Protein AF-A0A132I1R7-F1 (afdb_monomer)

Solvent-accessible surface area (backbone atoms only — not comparable to full-atom values): 4902 Å² total; per-residue (Å²): 135,87,86,71,70,81,77,65,45,77,43,80,46,72,37,52,70,66,58,47,49,54,43,46,53,53,6,57,75,69,74,46,53,55,57,58,38,51,50,52,52,53,55,48,54,53,50,54,55,32,51,78,69,75,40,84,76,60,71,76,70,60,52,58,58,76,44,44,46,60,47,82,45,82,52,81,72,74,86,123

Foldseek 3Di:
DDPPPPQQAEDEDEDEPVRVVVLVVQCVVVVHDSLVSVLVVVLVVVCVVCVVVVHHDDPVVSCNSVSYDYDYDYPPPPPD

Radius of gyration: 15.5 Å; Cα contacts (8 Å, |Δi|>4): 66; chains: 1; bounding box: 30×40×45 Å

Sequence (80 aa):
MNDKHPKKKKMSISLSEQEREMLSLYAAEMGVSRPVALRRIVKRQLNDYMHNKGTAIPPNQLDIFDSVQIDIFNNTSKTT

Structure (mmCIF, N/CA/C/O backbone):
data_AF-A0A132I1R7-F1
#
_entry.id   AF-A0A132I1R7-F1
#
loop_
_atom_site.group_PDB
_atom_site.id
_atom_site.type_symbol
_atom_site.label_atom_id
_atom_site.label_alt_id
_atom_site.label_comp_id
_atom_site.label_asym_id
_atom_site.label_entity_id
_atom_site.label_seq_id
_atom_site.pdbx_PDB_ins_code
_atom_site.Cartn_x
_atom_site.Cartn_y
_atom_site.Cartn_z
_atom_site.occupancy
_atom_site.B_iso_or_equiv
_atom_site.auth_seq_id
_atom_site.auth_comp_id
_atom_site.auth_asym_id
_atom_site.auth_atom_id
_atom_site.pdbx_PDB_model_num
ATOM 1 N N . MET A 1 1 ? -2.335 -33.381 -15.603 1.00 38.03 1 MET A N 1
ATOM 2 C CA . MET A 1 1 ? -2.209 -31.921 -15.797 1.00 38.03 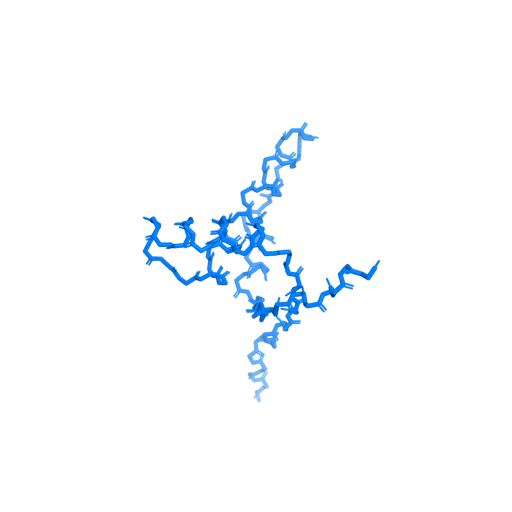1 MET A CA 1
ATOM 3 C C . MET A 1 1 ? -2.129 -31.303 -14.408 1.00 38.03 1 MET A C 1
ATOM 5 O O . MET A 1 1 ? -3.014 -31.561 -13.608 1.00 38.03 1 MET A O 1
ATOM 9 N N . ASN A 1 2 ? -1.006 -30.670 -14.056 1.00 41.00 2 ASN A N 1
ATOM 10 C CA . ASN A 1 2 ? -0.770 -30.103 -12.721 1.00 41.00 2 ASN A CA 1
ATOM 11 C C . ASN A 1 2 ? -1.069 -28.600 -12.770 1.00 41.00 2 ASN A C 1
ATOM 13 O O . ASN A 1 2 ? -0.152 -27.797 -12.940 1.00 41.00 2 ASN A O 1
ATOM 17 N N . ASP A 1 3 ? -2.334 -28.224 -12.606 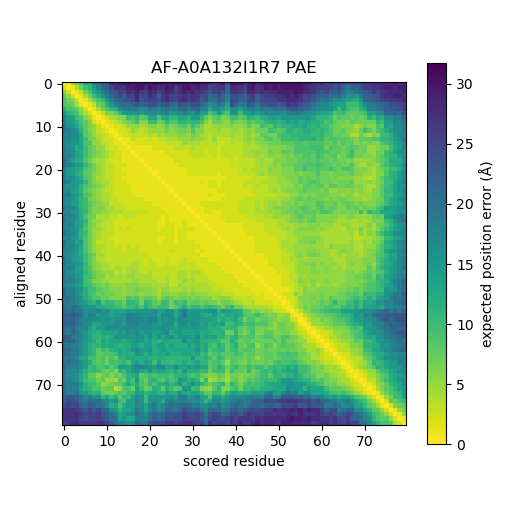1.00 44.47 3 ASP A N 1
ATOM 18 C CA . ASP A 1 3 ? -2.745 -26.834 -12.389 1.00 44.47 3 ASP A CA 1
ATOM 19 C C . ASP A 1 3 ? -2.359 -26.401 -10.969 1.00 44.47 3 ASP A C 1
ATOM 21 O O . ASP A 1 3 ? -3.169 -26.288 -10.049 1.00 44.47 3 ASP A O 1
ATOM 25 N N . LYS A 1 4 ? -1.054 -26.204 -10.753 1.00 49.91 4 LYS A N 1
ATOM 26 C CA . LYS A 1 4 ? -0.543 -25.551 -9.549 1.00 49.91 4 LYS A CA 1
ATOM 27 C C . LYS A 1 4 ? -0.845 -24.063 -9.684 1.00 49.91 4 LYS A C 1
ATOM 29 O O . LYS A 1 4 ? -0.028 -23.316 -10.217 1.00 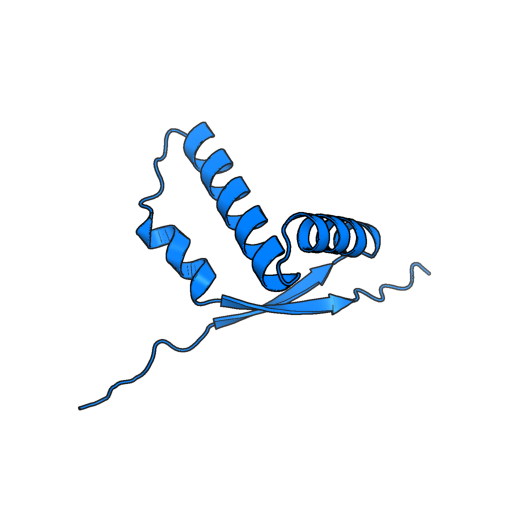49.91 4 LYS A O 1
ATOM 34 N N . HIS A 1 5 ? -2.011 -23.643 -9.191 1.00 51.41 5 HIS A N 1
ATOM 35 C CA . HIS A 1 5 ? -2.304 -22.233 -8.941 1.00 51.41 5 HIS A CA 1
ATOM 36 C C . HIS A 1 5 ? -1.076 -21.548 -8.314 1.00 51.41 5 HIS A C 1
ATOM 38 O O . HIS A 1 5 ? -0.454 -22.137 -7.417 1.00 51.41 5 HIS A O 1
ATOM 44 N N . PRO A 1 6 ? -0.699 -20.337 -8.767 1.00 52.34 6 PRO A N 1
ATOM 45 C CA . PRO A 1 6 ? 0.463 -19.643 -8.232 1.00 52.34 6 PRO A CA 1
ATOM 46 C C . PRO A 1 6 ? 0.307 -19.526 -6.714 1.00 52.34 6 PRO A C 1
ATOM 48 O O . PRO A 1 6 ? -0.671 -18.967 -6.212 1.00 52.34 6 PRO A O 1
ATOM 51 N N . LYS A 1 7 ? 1.240 -20.135 -5.970 1.00 61.59 7 LYS A N 1
ATOM 52 C CA . LYS A 1 7 ? 1.218 -20.140 -4.505 1.00 61.59 7 LYS A CA 1
ATOM 53 C C . LYS A 1 7 ? 1.277 -18.688 -4.036 1.00 61.59 7 LYS A C 1
ATOM 55 O O . LYS A 1 7 ? 2.303 -18.037 -4.216 1.00 61.59 7 LYS A O 1
ATOM 60 N N . LYS A 1 8 ? 0.189 -18.187 -3.441 1.00 62.03 8 LYS A N 1
ATOM 61 C CA . LYS A 1 8 ? 0.156 -16.851 -2.829 1.00 62.03 8 LYS A CA 1
ATOM 62 C C . LYS A 1 8 ? 1.293 -16.757 -1.814 1.00 62.03 8 LYS A C 1
ATOM 64 O O . LYS A 1 8 ? 1.350 -17.551 -0.872 1.00 62.03 8 LYS A O 1
ATOM 69 N N . LYS A 1 9 ? 2.216 -15.819 -2.021 1.00 69.06 9 LYS A N 1
ATOM 70 C CA . LYS A 1 9 ? 3.342 -15.606 -1.109 1.00 69.06 9 LYS A CA 1
ATOM 71 C C . LYS A 1 9 ? 2.812 -14.811 0.081 1.00 69.06 9 LYS A C 1
ATOM 73 O O . LYS A 1 9 ? 2.307 -13.707 -0.098 1.00 69.06 9 LYS A O 1
ATOM 78 N N . LYS A 1 10 ? 2.856 -15.385 1.283 1.00 70.38 10 LYS A N 1
ATOM 79 C CA . LYS A 1 10 ? 2.457 -14.672 2.503 1.00 70.38 10 LYS A CA 1
ATOM 80 C C . LYS A 1 10 ? 3.611 -13.803 2.985 1.00 70.38 10 LYS A C 1
ATOM 82 O O . LYS A 1 10 ? 4.747 -14.271 3.035 1.00 70.38 10 LYS A O 1
ATOM 87 N N . MET A 1 11 ? 3.313 -12.557 3.323 1.00 74.94 11 MET A N 1
ATOM 88 C CA . MET A 1 11 ? 4.257 -11.612 3.901 1.00 74.94 11 MET A CA 1
ATOM 89 C C . MET A 1 11 ? 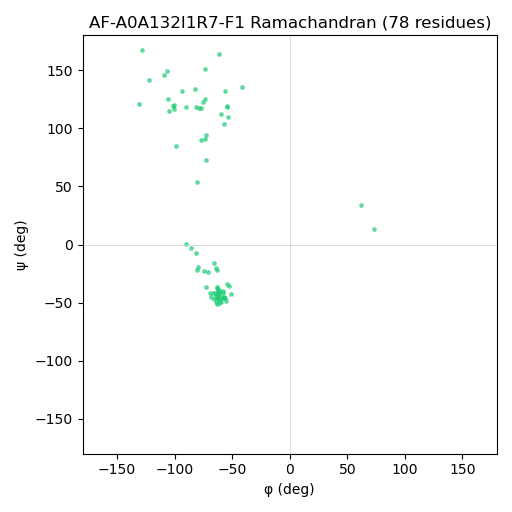3.612 -10.970 5.123 1.00 74.94 11 MET A C 1
ATOM 91 O O . MET A 1 11 ? 2.555 -10.351 5.022 1.00 74.94 11 MET A O 1
ATOM 95 N N . SER A 1 12 ? 4.254 -11.126 6.274 1.00 76.25 12 SER A N 1
ATOM 96 C CA . SER A 1 12 ? 3.843 -10.454 7.501 1.00 76.25 12 SER A CA 1
ATOM 97 C C . SER A 1 12 ? 4.623 -9.159 7.632 1.00 76.25 12 SER A C 1
ATOM 99 O O . SER A 1 12 ? 5.845 -9.173 7.471 1.00 76.25 12 SER A O 1
ATOM 101 N N . ILE A 1 13 ? 3.937 -8.057 7.927 1.00 79.25 13 ILE A N 1
ATOM 102 C CA . ILE A 1 13 ? 4.598 -6.792 8.243 1.00 79.25 13 ILE A CA 1
ATOM 103 C C . ILE A 1 13 ? 4.179 -6.303 9.627 1.00 79.25 13 ILE A C 1
ATOM 105 O O . ILE A 1 13 ? 3.015 -6.431 10.017 1.00 79.25 13 ILE A O 1
ATOM 109 N N . SER A 1 14 ? 5.136 -5.732 10.348 1.00 80.75 14 SER A N 1
ATOM 110 C CA . SER A 1 14 ? 4.898 -5.053 11.617 1.00 80.75 14 SER A CA 1
ATOM 111 C C . SER A 1 14 ? 5.011 -3.557 11.381 1.00 80.75 14 SER A C 1
ATOM 113 O O . SER A 1 14 ? 6.027 -3.096 10.869 1.00 80.75 14 SER A O 1
ATOM 115 N N . LEU A 1 15 ? 3.968 -2.818 11.744 1.00 80.81 15 LEU A N 1
ATOM 116 C CA . LEU A 1 15 ? 3.941 -1.358 11.672 1.00 80.81 15 LEU A CA 1
ATOM 117 C C . LEU A 1 15 ? 3.978 -0.773 13.081 1.00 80.81 15 LEU A C 1
ATOM 119 O O . LEU A 1 15 ? 3.396 -1.347 14.009 1.00 80.81 15 LEU A O 1
ATOM 123 N N . SER A 1 16 ? 4.625 0.380 13.229 1.00 87.12 16 SER A N 1
ATOM 124 C CA . SER A 1 16 ? 4.411 1.249 14.386 1.00 87.12 16 SER A CA 1
ATOM 125 C C . SER A 1 16 ? 2.955 1.723 14.446 1.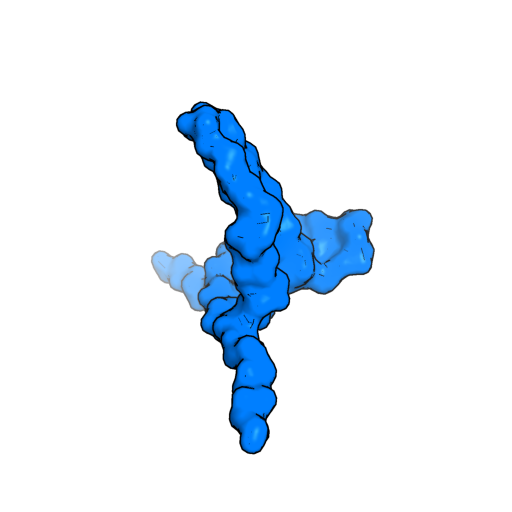00 87.12 16 SER A C 1
ATOM 127 O O . SER A 1 16 ? 2.203 1.644 13.469 1.00 87.12 16 SER A O 1
ATOM 129 N N . GLU A 1 17 ? 2.540 2.232 15.605 1.00 84.81 17 GLU A N 1
ATOM 130 C CA . GLU A 1 17 ? 1.189 2.766 15.784 1.00 84.81 17 GLU A CA 1
ATOM 131 C C . GLU A 1 17 ? 0.890 3.910 14.808 1.00 84.81 17 GLU A C 1
ATOM 133 O O . GLU A 1 17 ? -0.134 3.876 14.124 1.00 84.81 17 GLU A O 1
ATOM 138 N N . GLN A 1 18 ? 1.832 4.842 14.651 1.00 87.62 18 GLN A N 1
ATOM 139 C CA . GLN A 1 18 ? 1.706 5.968 13.730 1.00 87.62 18 GLN A CA 1
ATOM 140 C C . GLN A 1 18 ? 1.582 5.509 12.268 1.00 87.62 18 GLN A C 1
ATOM 142 O O . GLN A 1 18 ? 0.699 5.967 11.543 1.00 87.62 18 GLN A O 1
ATOM 147 N N . GLU A 1 19 ? 2.422 4.572 11.813 1.00 87.38 19 GLU A N 1
ATOM 148 C CA . GLU A 1 19 ? 2.337 4.034 10.445 1.00 87.38 19 GLU A CA 1
ATOM 149 C C . GLU A 1 19 ? 1.010 3.309 10.202 1.00 87.38 19 GLU A C 1
ATOM 151 O O . GLU A 1 19 ? 0.420 3.414 9.123 1.00 87.38 19 GLU A O 1
ATOM 156 N N . ARG A 1 20 ? 0.509 2.593 11.213 1.00 87.38 20 ARG A N 1
ATOM 157 C CA . ARG A 1 20 ? -0.788 1.919 11.153 1.00 87.38 20 ARG A CA 1
ATOM 158 C C . ARG A 1 20 ? -1.934 2.921 11.043 1.00 87.38 20 ARG A C 1
ATOM 160 O O . ARG A 1 20 ? -2.870 2.666 10.282 1.00 87.38 20 ARG A O 1
ATOM 167 N N . GLU A 1 21 ? -1.895 4.020 11.789 1.00 90.12 21 GLU A N 1
ATOM 168 C CA . GLU A 1 21 ? -2.901 5.083 11.711 1.00 90.12 21 GLU A CA 1
ATOM 169 C C . GLU A 1 21 ? -2.893 5.759 10.344 1.00 90.12 21 GLU A C 1
ATOM 171 O O . GLU A 1 21 ? -3.936 5.811 9.692 1.00 90.12 21 GLU A O 1
ATOM 176 N N . MET A 1 22 ? -1.718 6.159 9.848 1.00 92.38 22 MET A N 1
ATOM 177 C CA . MET A 1 22 ? -1.582 6.734 8.505 1.00 92.38 22 MET A CA 1
ATOM 178 C C . MET A 1 22 ? -2.109 5.784 7.424 1.00 92.38 22 MET A C 1
ATOM 180 O O . MET A 1 22 ? -2.874 6.194 6.551 1.00 92.38 22 MET A O 1
ATOM 184 N N . LEU A 1 23 ? -1.762 4.493 7.504 1.00 92.06 23 LEU A N 1
ATOM 185 C CA . LEU A 1 23 ? -2.277 3.489 6.575 1.00 92.06 23 LEU A CA 1
ATOM 186 C C . LEU A 1 23 ? -3.799 3.334 6.680 1.00 92.06 23 LEU A C 1
ATOM 188 O O . LEU A 1 23 ? -4.460 3.096 5.671 1.00 92.06 23 LEU A O 1
ATOM 192 N N . SER A 1 24 ? -4.359 3.446 7.885 1.00 91.50 24 SER A N 1
ATOM 193 C CA . SER A 1 24 ? -5.802 3.334 8.113 1.00 91.50 24 SER A CA 1
ATOM 194 C C . SER A 1 24 ? -6.556 4.530 7.530 1.00 91.50 24 SER A C 1
ATOM 196 O O . SER A 1 24 ? -7.573 4.322 6.874 1.00 91.50 24 SER A O 1
ATOM 198 N N . LEU A 1 25 ? -6.028 5.748 7.692 1.00 94.25 25 LEU A N 1
ATOM 199 C CA . LEU A 1 25 ? -6.579 6.963 7.086 1.00 94.25 25 LEU A CA 1
ATOM 200 C C . LEU A 1 25 ? -6.555 6.879 5.558 1.00 94.25 25 LEU A C 1
ATOM 202 O O . LEU A 1 25 ? -7.593 7.037 4.921 1.00 94.25 25 LEU A O 1
ATOM 206 N N . TYR A 1 26 ? -5.408 6.524 4.975 1.00 93.56 26 TYR A N 1
ATOM 207 C CA . TYR A 1 26 ? -5.281 6.380 3.524 1.00 93.56 26 TYR A CA 1
ATOM 208 C C . TYR A 1 26 ? -6.187 5.270 2.965 1.00 93.56 26 TYR A C 1
ATOM 210 O O . TYR A 1 26 ? -6.805 5.420 1.913 1.00 93.56 26 TYR A O 1
ATOM 218 N N . ALA A 1 27 ? -6.303 4.139 3.669 1.00 93.44 27 ALA A N 1
ATOM 219 C CA . ALA A 1 27 ? -7.205 3.060 3.274 1.00 93.44 27 ALA A CA 1
ATOM 220 C C . ALA A 1 27 ? -8.677 3.507 3.283 1.00 93.44 27 ALA A C 1
ATOM 222 O O . ALA A 1 27 ? -9.410 3.181 2.346 1.00 93.44 27 ALA A O 1
ATOM 223 N N . ALA A 1 28 ? -9.085 4.273 4.302 1.00 94.00 28 ALA A N 1
ATOM 224 C CA . ALA A 1 28 ? -10.429 4.830 4.411 1.00 94.00 28 ALA A C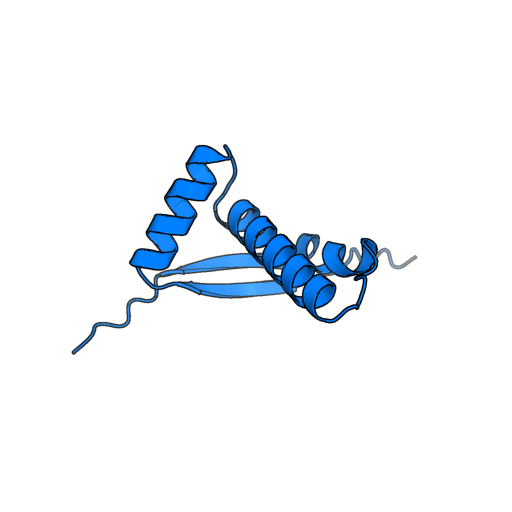A 1
ATOM 225 C C . ALA A 1 28 ? -10.719 5.851 3.300 1.00 94.00 28 ALA A C 1
ATOM 227 O O . ALA A 1 28 ? -11.744 5.737 2.633 1.00 94.00 28 ALA A O 1
ATOM 228 N N . GLU A 1 29 ? -9.795 6.782 3.047 1.00 95.06 29 GLU A N 1
ATOM 229 C CA . GLU A 1 29 ? -9.906 7.792 1.985 1.00 95.06 29 GLU A CA 1
ATOM 230 C C . GLU A 1 29 ? -10.068 7.152 0.597 1.00 95.06 29 GLU A C 1
ATOM 232 O O . GLU A 1 29 ? -10.887 7.579 -0.212 1.00 95.06 29 GLU A O 1
ATOM 237 N N . MET A 1 30 ? -9.334 6.068 0.340 1.00 92.06 30 MET A N 1
ATOM 238 C CA . MET A 1 30 ? -9.361 5.355 -0.938 1.00 92.06 30 MET A CA 1
ATOM 239 C C . MET A 1 30 ? -10.484 4.309 -1.045 1.00 92.06 30 MET A C 1
ATOM 241 O O . MET A 1 30 ? -10.589 3.652 -2.085 1.00 92.06 30 MET A O 1
ATOM 245 N N . GLY A 1 31 ? -11.272 4.092 0.015 1.00 94.38 31 GLY A N 1
ATOM 246 C CA . GLY A 1 31 ? -12.337 3.084 0.054 1.00 94.38 31 GLY A CA 1
ATOM 247 C C . GLY A 1 31 ? -11.842 1.642 -0.123 1.00 94.38 31 GLY A C 1
ATOM 248 O O . GLY A 1 31 ? -12.521 0.825 -0.745 1.00 94.38 31 GLY A O 1
ATOM 249 N N . VAL A 1 32 ? -10.642 1.312 0.368 1.00 92.69 32 VAL A N 1
ATOM 250 C CA . VAL A 1 32 ? -10.029 -0.024 0.221 1.00 92.69 32 VAL A CA 1
ATOM 251 C C . VAL A 1 32 ? -9.560 -0.599 1.556 1.00 92.69 32 VAL A C 1
ATOM 253 O O . VAL A 1 32 ? -9.458 0.094 2.562 1.00 92.69 32 VAL A O 1
ATOM 256 N N . SER A 1 33 ? -9.231 -1.893 1.588 1.00 90.25 33 SER A N 1
ATOM 257 C CA . SER A 1 33 ? -8.657 -2.514 2.786 1.00 90.25 33 SER A CA 1
ATOM 258 C C . SER A 1 33 ? -7.199 -2.093 3.012 1.00 90.25 33 SER A C 1
ATOM 260 O O . SER A 1 33 ? -6.451 -1.854 2.060 1.00 90.25 33 SER A O 1
ATOM 262 N N . ARG A 1 34 ? -6.754 -2.070 4.277 1.00 88.62 34 ARG A N 1
ATOM 263 C CA . ARG A 1 34 ? -5.367 -1.720 4.657 1.00 88.62 34 ARG A CA 1
ATOM 264 C C . ARG A 1 34 ? -4.289 -2.510 3.888 1.00 88.62 34 ARG A C 1
ATOM 266 O O . ARG A 1 34 ? -3.347 -1.882 3.412 1.00 88.62 34 ARG A O 1
ATOM 273 N N . PRO A 1 35 ? -4.417 -3.835 3.660 1.00 88.00 35 PRO A N 1
ATOM 274 C CA . PRO A 1 35 ? -3.468 -4.568 2.817 1.00 88.00 35 PRO A CA 1
ATOM 275 C C . PRO A 1 35 ? -3.431 -4.087 1.357 1.00 88.00 35 PRO A C 1
ATOM 277 O O . PRO A 1 35 ? -2.362 -4.017 0.756 1.00 88.00 35 PRO A O 1
ATOM 280 N N . VAL A 1 36 ? -4.584 -3.740 0.769 1.00 87.38 36 VAL A N 1
ATOM 281 C CA . VAL A 1 36 ? -4.660 -3.209 -0.606 1.00 87.38 36 VAL A CA 1
ATOM 282 C C . VAL A 1 36 ? -4.025 -1.823 -0.681 1.00 87.38 36 VAL A C 1
ATOM 284 O O . VAL A 1 36 ? -3.237 -1.564 -1.589 1.00 87.38 36 VAL A O 1
ATOM 287 N N . ALA A 1 37 ? -4.337 -0.957 0.280 1.00 90.88 37 ALA A N 1
ATOM 288 C CA . ALA A 1 37 ? -3.738 0.364 0.417 1.00 90.88 37 ALA A CA 1
ATOM 289 C C . ALA A 1 37 ? -2.206 0.286 0.493 1.00 90.88 37 ALA A C 1
ATOM 291 O O . ALA A 1 37 ? -1.513 0.945 -0.280 1.00 90.88 37 ALA A O 1
ATOM 292 N N . LEU A 1 38 ? -1.679 -0.592 1.346 1.00 88.94 38 LEU A N 1
ATOM 293 C CA . LEU A 1 38 ? -0.242 -0.784 1.495 1.00 88.94 38 LEU A CA 1
ATOM 294 C C . LEU A 1 38 ? 0.415 -1.269 0.196 1.00 88.94 38 LEU A C 1
ATOM 296 O O . LEU A 1 38 ? 1.451 -0.738 -0.198 1.00 88.94 38 LEU A O 1
ATOM 300 N N . ARG A 1 39 ? -0.206 -2.218 -0.522 1.00 86.38 39 ARG A N 1
ATOM 301 C CA . ARG A 1 39 ? 0.285 -2.647 -1.845 1.00 86.38 39 ARG A CA 1
ATOM 302 C C . ARG A 1 39 ? 0.374 -1.485 -2.830 1.00 86.38 39 ARG A C 1
ATOM 304 O O . ARG A 1 39 ? 1.353 -1.396 -3.563 1.00 86.38 39 ARG A O 1
ATOM 311 N N . ARG A 1 40 ? -0.622 -0.593 -2.848 1.00 88.56 40 ARG A N 1
ATOM 312 C CA . ARG A 1 40 ? -0.617 0.594 -3.719 1.00 88.56 40 ARG A CA 1
ATOM 313 C C . ARG A 1 40 ? 0.520 1.550 -3.363 1.00 88.56 40 ARG A C 1
ATOM 315 O O . ARG A 1 40 ? 1.219 1.998 -4.267 1.00 88.56 40 ARG A O 1
ATOM 322 N N . ILE A 1 41 ? 0.733 1.810 -2.072 1.00 88.62 41 ILE A N 1
ATOM 323 C CA . ILE A 1 41 ? 1.829 2.663 -1.588 1.00 88.62 41 ILE A CA 1
ATOM 324 C C . ILE A 1 41 ? 3.183 2.087 -2.016 1.00 88.62 41 ILE A C 1
ATOM 326 O O . ILE A 1 41 ? 3.982 2.798 -2.621 1.00 88.62 41 ILE A O 1
ATOM 330 N N . VAL A 1 42 ? 3.417 0.793 -1.776 1.00 85.56 42 VAL A N 1
ATOM 331 C CA . VAL A 1 42 ? 4.680 0.122 -2.128 1.00 85.56 42 VAL A CA 1
ATOM 332 C C . VAL A 1 42 ? 4.909 0.120 -3.639 1.00 85.56 42 VAL A C 1
ATOM 334 O O . VAL A 1 42 ? 5.998 0.472 -4.088 1.00 85.56 42 VAL A O 1
ATOM 337 N N . LYS A 1 43 ? 3.882 -0.213 -4.437 1.00 84.94 43 LYS A N 1
ATOM 338 C CA . LYS A 1 43 ? 3.960 -0.152 -5.906 1.00 84.94 43 LYS A CA 1
ATOM 339 C C . LYS A 1 43 ? 4.351 1.249 -6.384 1.00 84.94 43 LYS A C 1
ATOM 341 O O . LYS A 1 43 ? 5.236 1.370 -7.226 1.00 84.94 43 LYS A O 1
ATOM 346 N N . ARG A 1 44 ? 3.727 2.294 -5.828 1.00 86.31 44 ARG A N 1
ATOM 347 C CA . ARG A 1 44 ? 4.022 3.690 -6.174 1.00 86.31 44 ARG A CA 1
ATOM 348 C C . ARG A 1 44 ? 5.456 4.071 -5.811 1.00 86.31 44 ARG A C 1
ATOM 350 O O . ARG A 1 44 ? 6.183 4.526 -6.680 1.00 86.31 44 ARG A O 1
ATOM 357 N N . GLN A 1 45 ? 5.882 3.820 -4.573 1.00 85.94 45 GLN A N 1
ATOM 358 C CA . GLN A 1 45 ? 7.237 4.159 -4.128 1.00 85.94 45 GLN A CA 1
ATOM 359 C C . GLN A 1 45 ? 8.322 3.442 -4.933 1.00 85.94 45 GLN A C 1
ATOM 361 O O . GLN A 1 45 ? 9.337 4.049 -5.264 1.00 85.94 45 GLN A O 1
ATOM 366 N N . LEU A 1 46 ? 8.117 2.166 -5.271 1.00 83.62 46 LEU A N 1
ATOM 367 C CA . LEU A 1 46 ? 9.077 1.420 -6.080 1.00 83.62 46 LEU A CA 1
ATOM 368 C C . LEU A 1 46 ? 9.152 1.975 -7.507 1.00 83.62 46 LEU A C 1
ATOM 370 O O . LEU A 1 46 ? 10.245 2.118 -8.052 1.00 83.62 46 LEU A O 1
ATOM 374 N N . ASN A 1 47 ? 8.000 2.308 -8.092 1.00 83.38 47 ASN A N 1
ATOM 375 C CA . ASN A 1 47 ? 7.937 2.928 -9.408 1.00 83.38 47 ASN A CA 1
ATOM 376 C C . ASN A 1 47 ? 8.646 4.292 -9.419 1.00 83.38 47 ASN A C 1
ATOM 378 O O . ASN A 1 47 ? 9.494 4.525 -10.276 1.00 83.38 47 ASN A O 1
ATOM 382 N N . ASP A 1 48 ? 8.375 5.146 -8.429 1.00 84.19 48 ASP A N 1
ATOM 383 C CA . ASP A 1 48 ? 9.014 6.458 -8.286 1.00 84.19 48 ASP A CA 1
ATOM 384 C C . ASP A 1 48 ? 10.535 6.313 -8.088 1.00 84.19 48 ASP A C 1
ATOM 386 O O . ASP A 1 48 ? 11.328 7.004 -8.730 1.00 84.19 48 ASP A O 1
ATOM 390 N N . TYR A 1 49 ? 10.965 5.363 -7.248 1.00 84.62 49 TYR A N 1
ATOM 391 C CA . TYR A 1 49 ? 12.380 5.068 -7.017 1.00 84.62 49 TYR A CA 1
ATOM 392 C C . TYR A 1 49 ? 13.102 4.652 -8.303 1.00 84.62 49 TYR A C 1
ATOM 394 O O . TYR A 1 49 ? 14.182 5.162 -8.598 1.00 84.62 49 TYR A O 1
ATOM 402 N N . MET A 1 50 ? 12.516 3.740 -9.080 1.00 80.50 50 MET A N 1
ATOM 403 C CA . MET A 1 50 ? 13.136 3.246 -10.309 1.00 80.50 50 MET A CA 1
ATOM 404 C C . MET A 1 50 ? 13.099 4.285 -11.431 1.00 80.50 50 MET A C 1
ATOM 406 O O . MET A 1 50 ? 14.099 4.440 -12.133 1.00 80.50 50 MET A O 1
ATOM 410 N N . HIS A 1 51 ? 12.021 5.069 -11.536 1.00 81.94 51 HIS A N 1
ATOM 411 C CA . HIS A 1 51 ? 11.947 6.202 -12.458 1.00 81.94 51 HIS A CA 1
ATOM 412 C C . HIS A 1 51 ? 13.078 7.207 -12.197 1.00 81.94 51 HIS A C 1
ATOM 414 O O . HIS A 1 51 ? 13.803 7.576 -13.119 1.00 81.94 51 HIS A O 1
ATOM 420 N N . ASN A 1 52 ? 13.323 7.550 -10.927 1.00 80.19 52 ASN A N 1
ATOM 421 C CA . ASN A 1 52 ? 14.437 8.416 -10.524 1.00 80.19 52 ASN A CA 1
ATOM 422 C C . ASN A 1 52 ? 15.823 7.819 -10.829 1.00 80.19 52 ASN A C 1
ATOM 424 O O . ASN A 1 52 ? 16.807 8.550 -10.915 1.00 80.19 52 ASN A O 1
ATOM 428 N N . LYS A 1 53 ? 15.923 6.495 -10.986 1.00 81.00 53 LYS A N 1
ATOM 429 C CA . LYS A 1 53 ? 17.154 5.791 -11.375 1.00 81.00 53 LYS A CA 1
ATOM 430 C C . LYS A 1 53 ? 17.315 5.640 -12.891 1.00 81.00 53 LYS A C 1
ATOM 432 O O . LYS A 1 53 ? 18.310 5.067 -13.323 1.00 81.00 53 LYS A O 1
ATOM 437 N N . GLY A 1 54 ? 16.372 6.145 -13.690 1.00 76.62 54 GLY A N 1
ATOM 438 C CA . GLY A 1 54 ? 16.368 5.968 -15.144 1.00 76.62 54 GLY A CA 1
ATOM 439 C C . GLY A 1 54 ? 15.984 4.553 -15.584 1.00 76.62 54 GLY A C 1
ATOM 440 O O . GLY A 1 54 ? 16.174 4.197 -16.745 1.00 76.62 54 GLY A O 1
ATOM 441 N N . THR A 1 55 ? 15.436 3.743 -14.675 1.00 72.25 55 THR A N 1
ATOM 442 C CA . THR A 1 55 ? 15.014 2.370 -14.952 1.00 72.25 55 THR A CA 1
ATOM 443 C C . THR A 1 55 ? 13.495 2.333 -15.052 1.00 72.25 55 THR A C 1
ATOM 445 O O . THR A 1 55 ? 12.791 2.548 -14.068 1.00 72.25 55 THR A O 1
ATOM 448 N N . ALA A 1 56 ? 12.960 2.023 -16.230 1.00 69.25 56 ALA A N 1
ATOM 449 C CA . ALA A 1 56 ? 11.540 1.716 -16.356 1.00 69.25 56 ALA A CA 1
ATOM 450 C C . ALA A 1 56 ? 11.298 0.290 -15.842 1.00 69.25 56 ALA A C 1
ATOM 452 O O . ALA A 1 56 ? 11.842 -0.662 -16.402 1.00 69.25 56 ALA A O 1
ATOM 453 N N . ILE A 1 57 ? 10.498 0.128 -14.783 1.00 66.25 57 ILE A N 1
ATOM 454 C CA . ILE A 1 57 ? 10.051 -1.206 -14.367 1.00 66.25 57 ILE A CA 1
ATOM 455 C C . ILE A 1 57 ? 8.963 -1.652 -15.345 1.00 66.25 57 ILE A C 1
ATOM 457 O O . ILE A 1 57 ? 7.945 -0.964 -15.468 1.00 66.25 57 ILE A O 1
ATOM 461 N N . PRO A 1 58 ? 9.125 -2.799 -16.022 1.00 69.38 58 PRO A N 1
ATOM 462 C CA . PRO A 1 58 ? 8.050 -3.382 -16.805 1.00 69.38 58 PRO A CA 1
ATOM 463 C C . PRO A 1 58 ? 6.811 -3.613 -15.916 1.00 69.38 58 PRO A C 1
ATOM 465 O O . PRO A 1 58 ? 6.956 -4.186 -14.833 1.00 69.38 58 PRO A O 1
ATOM 468 N N . PRO A 1 59 ? 5.595 -3.208 -16.335 1.00 66.00 59 PRO A N 1
ATOM 469 C CA . PRO A 1 59 ? 4.393 -3.287 -15.496 1.00 66.00 59 PRO A CA 1
ATOM 470 C C . PRO A 1 59 ? 4.148 -4.682 -14.901 1.00 66.00 59 PRO A C 1
ATOM 472 O O . PRO A 1 59 ? 3.788 -4.808 -13.734 1.00 66.00 59 PRO A O 1
ATOM 475 N N . ASN A 1 60 ? 4.470 -5.729 -15.665 1.00 69.00 60 ASN A N 1
ATOM 476 C CA . ASN A 1 60 ? 4.338 -7.128 -15.260 1.00 69.00 60 ASN A CA 1
ATOM 477 C C . ASN A 1 60 ? 5.232 -7.540 -14.073 1.00 69.00 60 ASN A C 1
ATOM 479 O O . ASN A 1 60 ? 4.947 -8.537 -13.413 1.00 69.00 60 ASN A O 1
ATOM 483 N N . GLN A 1 61 ? 6.308 -6.805 -13.772 1.00 67.31 61 GLN A N 1
ATOM 484 C CA . GLN A 1 61 ? 7.136 -7.076 -12.593 1.00 67.31 61 GLN A CA 1
ATOM 485 C C . GLN A 1 61 ? 6.530 -6.508 -11.307 1.00 67.31 61 GLN A C 1
ATOM 487 O O . GLN A 1 61 ? 6.826 -7.009 -10.224 1.00 67.31 61 GLN A O 1
ATOM 492 N N . LEU A 1 62 ? 5.650 -5.509 -11.406 1.00 68.31 62 LEU A N 1
ATOM 493 C CA . LEU A 1 62 ? 4.911 -4.979 -10.259 1.00 68.31 62 LEU A CA 1
ATOM 494 C C . LEU A 1 62 ? 3.714 -5.866 -9.891 1.00 68.31 62 LEU A C 1
ATOM 496 O O . LEU A 1 62 ? 3.258 -5.845 -8.747 1.00 68.31 62 LEU A O 1
ATOM 500 N N . ASP A 1 63 ? 3.250 -6.714 -10.807 1.00 70.19 63 ASP A N 1
ATOM 501 C CA . ASP A 1 63 ? 2.160 -7.664 -10.552 1.00 70.19 63 ASP A CA 1
ATOM 502 C C . ASP A 1 63 ? 2.542 -8.731 -9.514 1.00 70.19 63 ASP A C 1
ATOM 504 O O . ASP A 1 63 ? 1.673 -9.350 -8.894 1.00 70.19 63 ASP A O 1
ATOM 508 N N . ILE A 1 64 ? 3.842 -8.890 -9.215 1.00 68.75 64 ILE A N 1
ATOM 509 C CA . ILE A 1 64 ? 4.300 -9.746 -8.115 1.00 68.75 64 ILE A CA 1
ATOM 510 C C . ILE A 1 64 ? 3.638 -9.355 -6.791 1.00 68.75 64 ILE A C 1
ATOM 512 O O . ILE A 1 64 ? 3.298 -10.233 -6.000 1.00 68.75 64 ILE A O 1
ATOM 516 N N . PHE A 1 65 ? 3.370 -8.065 -6.571 1.00 68.06 65 PHE A N 1
ATOM 517 C CA . PHE A 1 65 ? 2.731 -7.578 -5.351 1.00 68.06 65 PHE A CA 1
ATOM 518 C C . PHE A 1 65 ? 1.252 -7.971 -5.257 1.00 68.06 65 PHE A C 1
ATOM 520 O O . PHE A 1 65 ? 0.737 -8.086 -4.147 1.00 68.06 65 PHE A O 1
ATOM 527 N N . ASP A 1 66 ? 0.577 -8.251 -6.374 1.00 69.25 66 ASP A N 1
ATOM 528 C CA . ASP A 1 66 ? -0.812 -8.734 -6.356 1.00 69.25 66 ASP A CA 1
ATOM 529 C C . ASP A 1 66 ? -0.900 -10.202 -5.920 1.00 69.25 66 ASP A C 1
ATOM 531 O O . ASP A 1 66 ? -1.910 -10.637 -5.366 1.00 69.25 66 ASP A O 1
ATOM 535 N N . SER A 1 67 ? 0.196 -10.951 -6.081 1.00 65.12 67 SER A N 1
ATOM 536 C CA . SER A 1 67 ? 0.330 -12.323 -5.579 1.00 65.12 67 SER A CA 1
ATOM 537 C C . SER A 1 67 ? 0.706 -12.407 -4.090 1.00 65.12 67 SER A C 1
ATOM 539 O O . SER A 1 67 ? 0.704 -13.504 -3.514 1.00 65.12 67 SER A O 1
ATOM 541 N N . VAL A 1 68 ? 1.007 -11.265 -3.453 1.00 66.94 68 VAL A N 1
ATOM 542 C CA . VAL A 1 68 ? 1.387 -11.199 -2.038 1.00 66.94 68 VAL A CA 1
ATOM 543 C C . VAL A 1 68 ? 0.150 -11.022 -1.163 1.00 66.94 68 VAL A C 1
ATOM 545 O O . VAL A 1 68 ? -0.565 -10.015 -1.229 1.00 66.94 68 VAL A O 1
ATOM 548 N N . GLN A 1 69 ? -0.082 -11.999 -0.289 1.00 66.81 69 GLN A N 1
ATOM 549 C CA . GLN A 1 69 ? -0.990 -11.835 0.839 1.00 66.81 69 GLN A CA 1
ATOM 550 C C . GLN A 1 69 ? -0.230 -11.113 1.953 1.00 66.81 69 GLN A C 1
ATOM 552 O O . GLN A 1 69 ? 0.769 -11.639 2.440 1.00 66.81 69 GLN A O 1
ATOM 557 N N . ILE A 1 70 ? -0.699 -9.924 2.336 1.00 68.69 70 ILE A N 1
ATOM 558 C CA . ILE A 1 70 ? -0.101 -9.153 3.425 1.00 68.69 70 ILE A CA 1
ATOM 559 C C . ILE A 1 70 ? -0.951 -9.310 4.677 1.00 68.69 70 ILE A C 1
ATOM 561 O O . ILE A 1 70 ? -2.113 -8.898 4.685 1.00 68.69 70 ILE A O 1
ATOM 565 N N . ASP A 1 71 ? -0.339 -9.852 5.722 1.00 66.81 71 ASP A N 1
ATOM 566 C CA . ASP A 1 71 ? -0.898 -9.888 7.066 1.00 66.81 71 ASP A CA 1
ATOM 567 C C . ASP A 1 71 ? -0.227 -8.760 7.881 1.00 66.81 71 ASP A C 1
ATOM 569 O O . ASP A 1 71 ? 1.001 -8.697 7.986 1.00 66.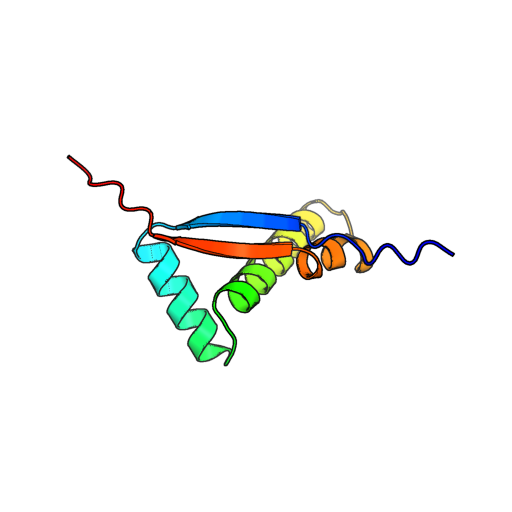81 71 ASP A O 1
ATOM 573 N N . ILE A 1 72 ? -1.018 -7.813 8.398 1.00 63.97 72 ILE A N 1
ATOM 574 C CA . ILE A 1 72 ? -0.518 -6.644 9.143 1.00 63.97 72 ILE A CA 1
ATOM 575 C C . ILE A 1 72 ? -0.700 -6.915 10.634 1.00 63.97 72 ILE A C 1
ATOM 577 O O . ILE A 1 72 ? -1.834 -7.030 11.103 1.00 63.97 72 ILE A O 1
ATOM 581 N N . PHE A 1 73 ? 0.406 -6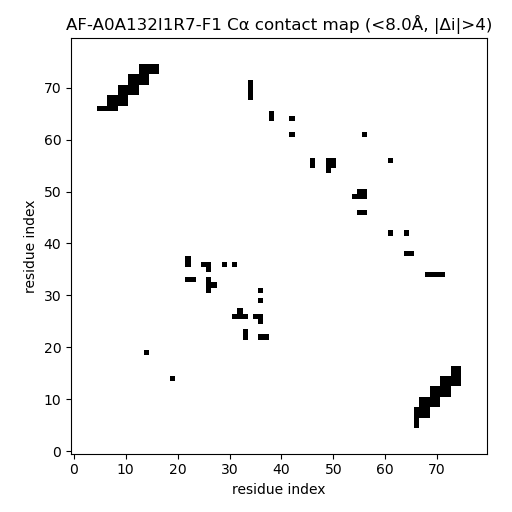.984 11.371 1.00 66.12 73 PHE A N 1
ATOM 582 C CA . PHE A 1 73 ? 0.405 -7.194 12.816 1.00 66.12 73 PHE A CA 1
ATOM 583 C C . PHE A 1 73 ? 0.765 -5.900 13.551 1.00 66.12 73 PHE A C 1
ATOM 585 O O . PHE A 1 73 ? 1.516 -5.062 13.048 1.00 66.12 73 PHE A O 1
ATOM 592 N N . ASN A 1 74 ? 0.220 -5.732 14.757 1.00 51.75 74 ASN A N 1
ATOM 593 C CA . ASN A 1 74 ? 0.599 -4.625 15.628 1.00 51.75 74 ASN A CA 1
ATOM 594 C C . ASN A 1 74 ? 1.990 -4.904 16.200 1.00 51.75 74 ASN A C 1
ATOM 596 O O . ASN A 1 74 ? 2.191 -5.938 16.839 1.00 51.75 74 ASN A O 1
ATOM 600 N N . ASN A 1 75 ? 2.926 -3.974 16.021 1.00 49.69 75 ASN A N 1
ATOM 601 C CA . ASN A 1 75 ? 4.193 -4.034 16.730 1.00 49.69 75 ASN A CA 1
ATOM 602 C C . ASN A 1 75 ? 3.962 -3.553 18.170 1.00 49.69 75 ASN A C 1
ATOM 604 O O . ASN A 1 75 ? 4.033 -2.362 18.454 1.00 49.69 75 ASN A O 1
ATOM 608 N N . THR A 1 76 ? 3.636 -4.459 19.092 1.00 46.78 76 THR A N 1
ATOM 609 C CA . THR A 1 76 ? 3.599 -4.145 20.529 1.00 46.78 76 THR A C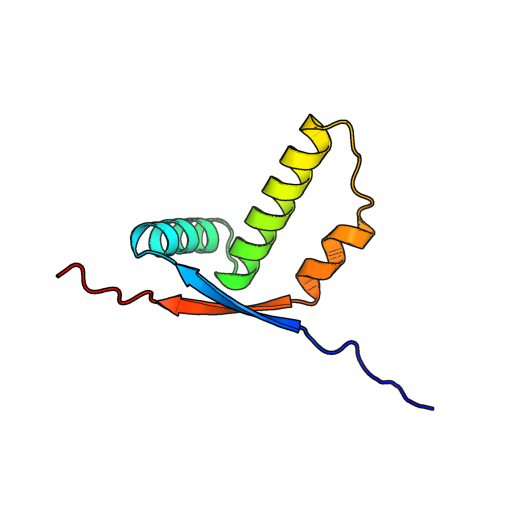A 1
ATOM 610 C C . THR A 1 76 ? 5.013 -4.182 21.103 1.00 46.78 76 THR A C 1
ATOM 612 O O . THR A 1 76 ? 5.283 -4.908 22.060 1.00 46.78 76 THR A O 1
ATOM 615 N N . SER A 1 77 ? 5.942 -3.435 20.509 1.00 44.91 77 SER A N 1
ATOM 616 C CA . SER A 1 77 ? 7.197 -3.133 21.187 1.00 44.91 77 SER A CA 1
ATOM 617 C C . SER A 1 77 ? 6.860 -2.128 22.275 1.00 44.91 77 SER A C 1
ATOM 619 O O . SER A 1 77 ? 6.757 -0.933 22.016 1.00 44.91 77 SER A O 1
ATOM 621 N N . LYS A 1 78 ? 6.615 -2.633 23.488 1.00 42.81 78 LYS A N 1
ATOM 622 C CA . LYS A 1 78 ? 6.628 -1.815 24.698 1.00 42.81 78 LYS A CA 1
ATOM 623 C C . LYS A 1 78 ? 8.010 -1.174 24.772 1.00 42.81 78 LYS A C 1
ATOM 625 O O . LYS A 1 78 ? 8.983 -1.850 25.100 1.00 42.81 78 LYS A O 1
ATOM 630 N N . THR A 1 79 ? 8.101 0.103 24.428 1.00 42.59 79 THR A N 1
ATOM 631 C CA . THR A 1 79 ? 9.188 0.963 24.883 1.00 42.59 79 THR A CA 1
ATOM 632 C C . THR A 1 79 ? 9.211 0.846 26.405 1.00 42.59 79 THR A C 1
ATOM 634 O O . THR A 1 79 ? 8.245 1.215 27.071 1.00 42.59 79 THR A O 1
ATOM 637 N N . THR A 1 80 ? 10.248 0.185 26.916 1.00 38.62 80 THR A N 1
ATOM 638 C CA . THR A 1 80 ? 10.548 0.081 28.349 1.00 38.62 80 THR A CA 1
ATOM 639 C C . THR A 1 80 ? 11.593 1.131 28.671 1.00 38.62 80 THR A C 1
ATOM 641 O O . THR A 1 80 ? 12.459 1.345 27.791 1.00 38.62 80 THR A O 1
#

pLDDT: mean 74.55, std 15.88, range [38.03, 95.06]

Nearest PDB structures (foldseek):
  7od1-assembly2_B  TM=5.180E-01  e=7.114E+00  Homo sapiens
  7asz-assembly1_B  TM=3.696E-01  e=8.731E+00  Zobellia galactanivorans

Secondary structure (DSSP, 8-state):
-------PEEEEEEE-HHHHHHHHHHHHHTTS-HHHHHHHHHHHHHHHHHHHTT-PPPHHHHGGGGGEEEEEEE------

Mean predicted aligned error: 9.84 Å